Protein AF-A0A3M0FZC2-F1 (afdb_monomer_lite)

Organism: NCBI:txid2479848

Structure (mmCIF, N/CA/C/O backbone):
data_AF-A0A3M0FZC2-F1
#
_entry.id   AF-A0A3M0FZC2-F1
#
loop_
_atom_site.group_PDB
_atom_site.id
_atom_site.type_symbol
_atom_site.label_atom_id
_atom_site.label_alt_id
_atom_site.label_comp_id
_atom_site.label_asym_id
_atom_site.label_entity_id
_atom_site.label_seq_id
_atom_site.pdbx_PDB_ins_code
_atom_site.Cartn_x
_atom_site.Cartn_y
_atom_site.Cartn_z
_atom_site.occupancy
_atom_site.B_iso_or_equiv
_atom_site.auth_seq_id
_atom_site.auth_comp_id
_atom_site.auth_asym_id
_atom_site.auth_atom_id
_atom_site.pdbx_PDB_model_num
ATOM 1 N N . MET A 1 1 ? 36.583 -8.128 -41.663 1.00 47.84 1 MET A N 1
ATOM 2 C CA . MET A 1 1 ? 36.763 -8.197 -40.200 1.00 47.84 1 MET A CA 1
ATOM 3 C C . MET A 1 1 ? 36.346 -6.853 -39.649 1.00 47.84 1 MET A C 1
ATOM 5 O O . MET A 1 1 ? 37.017 -5.869 -39.911 1.00 47.84 1 MET A O 1
ATOM 9 N N . GLY A 1 2 ? 35.190 -6.831 -39.008 1.00 49.22 2 GLY A N 1
ATOM 10 C CA . GLY A 1 2 ? 34.548 -5.667 -38.414 1.00 49.22 2 GLY A CA 1
ATOM 11 C C . GLY A 1 2 ? 33.291 -6.225 -37.778 1.00 49.22 2 GLY A C 1
ATOM 12 O O . GLY A 1 2 ? 32.275 -6.335 -38.449 1.00 49.22 2 GLY A O 1
ATOM 13 N N . ALA A 1 3 ? 33.447 -6.793 -36.584 1.00 50.94 3 ALA A N 1
ATOM 14 C CA . ALA A 1 3 ? 32.313 -7.242 -35.797 1.00 50.94 3 ALA A CA 1
ATOM 15 C C . ALA A 1 3 ? 31.654 -5.974 -35.254 1.00 50.94 3 ALA A C 1
ATOM 17 O O . ALA A 1 3 ? 32.292 -5.217 -34.525 1.00 50.94 3 ALA A O 1
ATOM 18 N N . GLU A 1 4 ? 30.437 -5.709 -35.707 1.00 54.38 4 GLU A N 1
ATOM 19 C CA . GLU A 1 4 ? 29.582 -4.677 -35.143 1.00 54.38 4 GLU A CA 1
ATOM 20 C C . GLU A 1 4 ? 29.060 -5.225 -33.815 1.00 54.38 4 GLU A C 1
ATOM 22 O O . GLU A 1 4 ? 28.267 -6.166 -33.771 1.00 54.38 4 GLU A O 1
ATOM 27 N N . ASP A 1 5 ? 29.630 -4.684 -32.748 1.00 53.47 5 ASP A N 1
ATOM 28 C CA . ASP A 1 5 ? 29.219 -4.855 -31.367 1.00 53.47 5 ASP A CA 1
ATOM 29 C C . ASP A 1 5 ? 27.873 -4.138 -31.194 1.00 53.47 5 ASP A C 1
ATOM 31 O O . ASP A 1 5 ? 27.800 -2.910 -31.188 1.00 53.47 5 ASP A O 1
ATOM 35 N N . TRP A 1 6 ? 26.783 -4.903 -31.189 1.00 59.12 6 TRP A N 1
ATOM 36 C CA . TRP A 1 6 ? 25.465 -4.389 -30.833 1.00 59.12 6 TRP A CA 1
ATOM 37 C C . TRP A 1 6 ? 25.243 -4.685 -29.352 1.00 59.12 6 TRP A C 1
ATOM 39 O O . TRP A 1 6 ? 24.676 -5.721 -29.001 1.00 59.12 6 TRP A O 1
ATOM 49 N N . GLU A 1 7 ? 25.692 -3.779 -28.484 1.00 55.19 7 GLU A N 1
ATOM 50 C CA . GLU A 1 7 ? 25.131 -3.656 -27.139 1.00 55.19 7 GLU A CA 1
ATOM 51 C C . GLU A 1 7 ? 23.650 -3.294 -27.297 1.00 55.19 7 GLU A C 1
ATOM 53 O O . GLU A 1 7 ? 23.275 -2.154 -27.575 1.00 55.19 7 GLU A O 1
ATOM 58 N N . VAL A 1 8 ? 22.788 -4.304 -27.198 1.00 58.41 8 VAL A N 1
ATOM 59 C CA . VAL A 1 8 ? 21.365 -4.075 -26.980 1.00 58.41 8 VAL A CA 1
ATOM 60 C C . VAL A 1 8 ? 21.226 -3.527 -25.565 1.00 58.41 8 VAL A C 1
ATOM 62 O O . VAL A 1 8 ? 21.409 -4.253 -24.591 1.00 58.41 8 VAL A O 1
ATOM 65 N N . ASP A 1 9 ? 20.934 -2.233 -25.447 1.00 56.81 9 ASP A N 1
ATOM 66 C CA . ASP A 1 9 ? 20.426 -1.664 -24.202 1.00 56.81 9 ASP A CA 1
ATOM 67 C C . ASP A 1 9 ? 19.046 -2.290 -23.976 1.00 56.81 9 ASP A C 1
ATOM 69 O O . ASP A 1 9 ? 18.025 -1.832 -24.488 1.00 56.81 9 ASP A O 1
ATOM 73 N N . VAL A 1 10 ? 19.020 -3.439 -23.300 1.00 58.03 10 VAL A N 1
ATOM 74 C CA . VAL A 1 10 ? 17.797 -3.974 -22.707 1.00 58.03 10 VAL A CA 1
ATOM 75 C C . VAL A 1 10 ? 17.496 -3.083 -21.513 1.00 58.03 10 VAL A C 1
ATOM 77 O O . VAL A 1 10 ? 17.750 -3.440 -20.365 1.00 58.03 10 VAL A O 1
ATOM 80 N N . THR A 1 11 ? 16.976 -1.886 -21.781 1.00 58.78 11 THR A N 1
ATOM 81 C CA . THR A 1 11 ? 16.221 -1.163 -20.770 1.00 58.78 11 THR A CA 1
ATOM 82 C C . THR A 1 11 ? 14.999 -2.033 -20.505 1.00 58.78 11 THR A C 1
ATOM 84 O O . THR A 1 11 ? 14.096 -2.117 -21.337 1.00 58.78 11 THR A O 1
ATOM 87 N N . THR A 1 12 ? 15.013 -2.791 -19.408 1.00 64.62 12 THR A N 1
ATOM 88 C CA . THR A 1 12 ? 13.829 -3.523 -18.955 1.00 64.62 12 THR A CA 1
ATOM 89 C C . THR A 1 12 ? 12.690 -2.514 -18.873 1.00 64.62 12 THR A C 1
ATOM 91 O O . THR A 1 12 ? 12.833 -1.505 -18.181 1.00 64.62 12 THR A O 1
ATOM 94 N N . ASP A 1 13 ? 11.603 -2.742 -19.613 1.00 84.56 13 ASP A N 1
ATOM 95 C CA . ASP A 1 13 ? 10.438 -1.862 -19.553 1.00 84.56 13 ASP A CA 1
ATOM 96 C C . ASP A 1 13 ? 9.949 -1.838 -18.099 1.00 84.56 13 ASP A C 1
ATOM 98 O O . ASP A 1 13 ? 9.700 -2.884 -17.489 1.00 84.56 13 ASP A O 1
ATOM 102 N N . VAL A 1 14 ? 9.951 -0.653 -17.489 1.00 86.44 14 VAL A N 1
ATOM 103 C CA . VAL A 1 14 ? 9.469 -0.493 -16.119 1.00 86.44 14 VAL A CA 1
ATOM 104 C C . VAL A 1 14 ? 7.967 -0.303 -16.192 1.00 86.44 14 VAL A C 1
ATOM 106 O O . VAL A 1 14 ? 7.485 0.767 -16.563 1.00 86.44 14 VAL A O 1
ATOM 109 N N . GLU A 1 15 ? 7.235 -1.350 -15.834 1.00 95.19 15 GLU A N 1
ATOM 110 C CA . GLU A 1 15 ? 5.775 -1.366 -15.884 1.00 95.19 15 GLU A CA 1
ATOM 111 C C . GLU A 1 15 ? 5.170 -0.914 -14.553 1.00 95.19 15 GLU A C 1
ATOM 113 O O . GLU A 1 15 ? 4.133 -0.247 -14.526 1.00 95.19 15 GLU A O 1
ATOM 118 N N . LEU A 1 16 ? 5.840 -1.255 -13.451 1.00 98.00 16 LEU A N 1
ATOM 119 C CA . LEU A 1 16 ? 5.365 -1.072 -12.085 1.00 98.00 16 LEU A CA 1
ATOM 120 C C . LEU A 1 16 ? 6.404 -0.352 -11.230 1.00 98.00 16 LEU A C 1
ATOM 122 O O . LEU A 1 16 ? 7.606 -0.578 -11.377 1.00 98.00 16 LEU A O 1
ATOM 126 N N . ARG A 1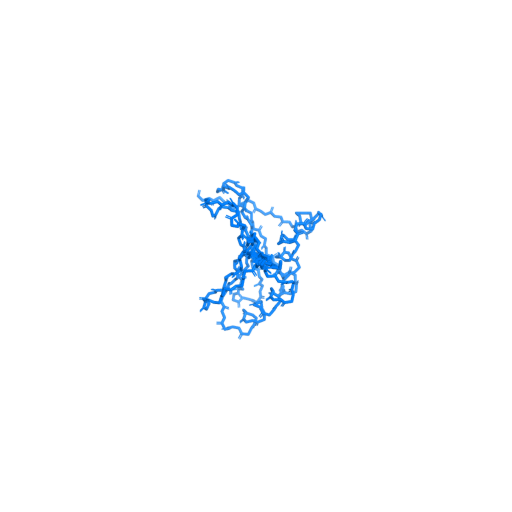 17 ? 5.932 0.439 -10.268 1.00 98.50 17 ARG A N 1
ATOM 127 C CA . ARG A 1 17 ? 6.772 1.040 -9.228 1.00 98.50 17 ARG A CA 1
ATOM 128 C C . ARG A 1 17 ? 6.133 0.874 -7.861 1.00 98.50 17 ARG A C 1
ATOM 130 O O . ARG A 1 17 ? 4.984 1.261 -7.679 1.00 98.50 17 ARG A O 1
ATOM 137 N N . ALA A 1 18 ? 6.895 0.344 -6.911 1.00 98.75 18 ALA A N 1
ATOM 138 C CA . ALA A 1 18 ? 6.564 0.360 -5.494 1.00 98.75 18 ALA A CA 1
ATOM 139 C C . ALA A 1 18 ? 7.297 1.505 -4.787 1.00 98.75 18 ALA A C 1
ATOM 141 O O . ALA A 1 18 ? 8.485 1.708 -5.038 1.00 98.75 18 ALA A O 1
ATOM 142 N N . THR A 1 19 ? 6.597 2.227 -3.911 1.00 98.69 19 THR A N 1
ATOM 143 C CA . THR A 1 19 ? 7.153 3.304 -3.079 1.00 98.69 19 THR A CA 1
ATOM 144 C C . THR A 1 19 ? 6.660 3.184 -1.636 1.00 98.69 19 THR A C 1
ATOM 146 O O . THR A 1 19 ? 5.467 2.954 -1.421 1.00 98.69 19 THR A O 1
ATOM 149 N N . THR A 1 20 ? 7.544 3.371 -0.654 1.00 98.19 20 THR A N 1
ATOM 150 C CA . THR A 1 20 ? 7.189 3.436 0.779 1.00 98.19 20 THR A CA 1
ATOM 151 C C . THR A 1 20 ? 7.184 4.875 1.302 1.00 98.19 20 THR A C 1
ATOM 153 O O . THR A 1 20 ? 7.688 5.795 0.654 1.00 98.19 20 THR A O 1
ATOM 156 N N . GLU A 1 21 ? 6.634 5.086 2.501 1.00 96.25 21 GLU A N 1
ATOM 157 C CA . GLU A 1 21 ? 6.705 6.382 3.198 1.00 96.25 21 GLU A CA 1
ATOM 158 C C . GLU A 1 21 ? 8.145 6.877 3.409 1.00 96.25 21 GLU A C 1
ATOM 160 O O . GLU A 1 21 ? 8.413 8.074 3.277 1.00 96.25 21 GLU A O 1
ATOM 165 N N . SER A 1 22 ? 9.069 5.957 3.695 1.00 92.62 22 SER A N 1
ATOM 166 C CA . SER A 1 22 ? 10.494 6.233 3.917 1.00 92.62 22 SER A CA 1
ATOM 167 C C . SER A 1 22 ? 11.216 6.733 2.658 1.00 92.62 22 SER A C 1
ATOM 169 O O . SER A 1 22 ? 12.310 7.295 2.747 1.00 92.62 22 SER A O 1
ATOM 171 N N . GLY A 1 23 ? 10.581 6.603 1.488 1.00 94.50 23 GLY A N 1
ATOM 172 C CA . GLY A 1 23 ? 11.115 7.022 0.196 1.00 94.50 23 GLY A CA 1
ATOM 173 C C . GLY A 1 23 ? 11.855 5.919 -0.559 1.00 94.50 23 GLY A C 1
ATOM 174 O O . GLY A 1 23 ? 12.467 6.218 -1.587 1.00 94.50 23 GLY A O 1
ATOM 175 N N . ASP A 1 24 ? 11.799 4.668 -0.090 1.00 96.44 24 ASP A N 1
ATOM 176 C CA . ASP A 1 24 ? 12.296 3.516 -0.839 1.00 96.44 24 ASP A CA 1
ATOM 177 C C . ASP A 1 24 ? 11.479 3.329 -2.113 1.00 96.44 24 ASP A C 1
ATOM 179 O O . ASP A 1 24 ? 10.253 3.447 -2.109 1.00 96.44 24 ASP A O 1
ATOM 183 N N . ILE A 1 25 ? 12.177 3.043 -3.213 1.00 98.00 25 ILE A N 1
ATOM 184 C CA . ILE A 1 25 ? 11.588 2.847 -4.536 1.00 98.00 25 ILE A CA 1
ATOM 185 C C . ILE A 1 25 ? 12.125 1.542 -5.110 1.00 98.00 25 ILE A C 1
ATOM 187 O O . ILE A 1 25 ? 13.339 1.368 -5.231 1.00 98.00 25 ILE A O 1
ATOM 191 N N . ILE A 1 26 ? 11.220 0.653 -5.521 1.00 98.38 26 ILE A N 1
ATOM 192 C CA . ILE A 1 26 ? 11.564 -0.544 -6.292 1.00 98.38 26 ILE A CA 1
ATOM 193 C C . ILE A 1 26 ? 10.732 -0.569 -7.572 1.00 98.38 26 ILE A C 1
ATOM 195 O O . ILE A 1 26 ? 9.504 -0.638 -7.545 1.00 98.38 26 ILE A O 1
ATOM 199 N N . ASP A 1 27 ? 11.432 -0.528 -8.700 1.00 98.19 27 ASP A N 1
ATOM 200 C CA . ASP A 1 27 ? 10.871 -0.713 -10.034 1.00 98.19 27 ASP A CA 1
ATOM 201 C C . ASP A 1 27 ? 10.704 -2.210 -10.331 1.00 98.19 27 ASP A C 1
ATOM 203 O O . ASP A 1 27 ? 11.601 -3.005 -10.045 1.00 98.19 27 ASP A O 1
ATOM 207 N N . ASN A 1 28 ? 9.560 -2.591 -10.909 1.00 97.19 28 ASN A N 1
ATOM 208 C CA . ASN A 1 28 ? 9.160 -3.981 -11.161 1.00 97.19 28 ASN A CA 1
ATOM 209 C C . ASN A 1 28 ? 9.360 -4.893 -9.924 1.00 97.19 28 ASN A C 1
ATOM 211 O O . ASN A 1 28 ? 10.124 -5.864 -9.986 1.00 97.19 28 ASN A O 1
ATOM 215 N N . PRO A 1 29 ? 8.708 -4.580 -8.784 1.00 98.25 29 PRO A N 1
ATOM 216 C CA . PRO A 1 29 ? 8.921 -5.301 -7.534 1.00 98.25 29 PRO A CA 1
ATOM 217 C C . PRO A 1 29 ? 8.527 -6.778 -7.665 1.00 98.25 29 PRO A C 1
ATOM 219 O O . PRO A 1 29 ? 7.494 -7.120 -8.241 1.00 98.25 29 PRO A O 1
ATOM 222 N N . SER A 1 30 ? 9.345 -7.665 -7.097 1.00 98.38 30 SER A N 1
ATOM 223 C CA . SER A 1 30 ? 8.975 -9.068 -6.895 1.00 98.38 30 SER A CA 1
ATOM 224 C C . SER A 1 30 ? 8.014 -9.214 -5.707 1.00 98.38 30 SER A C 1
ATOM 226 O O . SER A 1 30 ? 7.911 -8.322 -4.868 1.00 98.38 30 SER A O 1
ATOM 228 N N . GLU A 1 31 ? 7.340 -10.362 -5.591 1.00 98.50 31 GLU A N 1
ATOM 229 C CA . GLU A 1 31 ? 6.512 -10.686 -4.414 1.00 98.50 31 GLU A CA 1
ATOM 230 C C . GLU A 1 31 ? 7.301 -10.572 -3.098 1.00 98.50 31 GLU A C 1
ATOM 232 O O . GLU A 1 31 ? 6.790 -10.045 -2.110 1.00 98.50 31 GLU A O 1
ATOM 237 N N . ASP A 1 32 ? 8.553 -11.034 -3.107 1.00 98.56 32 ASP A N 1
ATOM 238 C CA . ASP A 1 32 ? 9.471 -10.981 -1.966 1.00 98.56 32 ASP A CA 1
ATOM 239 C C . ASP A 1 32 ? 9.858 -9.534 -1.620 1.00 98.56 32 ASP A C 1
ATOM 241 O O . ASP A 1 32 ? 9.859 -9.148 -0.456 1.00 98.56 32 ASP A O 1
ATOM 245 N N . ALA A 1 33 ? 10.074 -8.685 -2.632 1.00 98.44 33 ALA A N 1
ATOM 246 C CA . ALA A 1 33 ? 10.321 -7.262 -2.417 1.00 98.44 33 ALA A CA 1
ATOM 247 C C . ALA A 1 33 ? 9.112 -6.557 -1.782 1.00 98.44 33 ALA A C 1
ATOM 249 O O . ALA A 1 33 ? 9.279 -5.773 -0.849 1.00 98.44 33 ALA A O 1
ATOM 250 N N . LEU A 1 34 ? 7.894 -6.870 -2.239 1.00 98.75 34 LEU A N 1
ATOM 251 C CA . LEU A 1 34 ? 6.663 -6.357 -1.627 1.00 98.75 34 LEU A CA 1
ATOM 252 C C . LEU A 1 34 ? 6.505 -6.842 -0.181 1.00 98.75 34 LEU A C 1
ATOM 254 O O . LEU A 1 34 ? 6.042 -6.083 0.666 1.00 98.75 34 LEU A O 1
ATOM 258 N N . PHE A 1 35 ? 6.895 -8.088 0.104 1.00 98.62 35 PH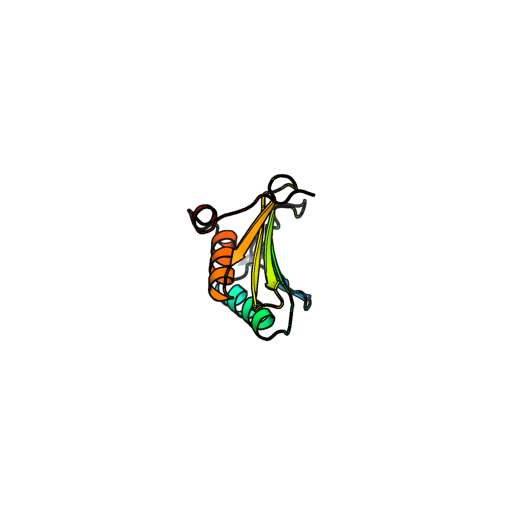E A N 1
ATOM 259 C CA . PHE A 1 35 ? 6.886 -8.631 1.461 1.00 98.62 35 PHE A CA 1
ATOM 260 C C . PHE A 1 35 ? 7.841 -7.856 2.374 1.00 98.62 35 PHE A C 1
ATOM 262 O O . PHE A 1 35 ? 7.414 -7.383 3.422 1.00 98.62 35 PHE A O 1
ATOM 269 N N . MET A 1 36 ? 9.088 -7.637 1.942 1.00 98.06 36 MET A N 1
ATOM 270 C CA . MET A 1 36 ? 10.082 -6.883 2.717 1.00 98.06 36 MET A CA 1
ATOM 271 C C . MET A 1 36 ? 9.639 -5.440 3.002 1.00 98.06 36 MET A C 1
ATOM 273 O O . MET A 1 36 ? 9.805 -4.957 4.118 1.00 98.06 36 MET A O 1
ATOM 277 N N . MET A 1 37 ? 9.026 -4.755 2.030 1.00 98.44 37 MET A N 1
ATOM 278 C CA . MET A 1 37 ? 8.468 -3.412 2.257 1.00 98.44 37 MET A CA 1
ATOM 279 C C . MET A 1 37 ? 7.310 -3.415 3.264 1.00 98.44 37 MET A C 1
ATOM 281 O O . MET A 1 37 ? 7.127 -2.462 4.015 1.00 98.44 37 MET A O 1
ATOM 285 N N . LEU A 1 38 ? 6.506 -4.479 3.291 1.00 98.31 38 LEU A N 1
ATOM 286 C CA . LEU A 1 38 ? 5.436 -4.634 4.274 1.00 98.31 38 LEU A CA 1
ATOM 287 C C . LEU A 1 38 ? 5.964 -4.960 5.675 1.00 98.31 38 LEU A C 1
ATOM 289 O O . LEU A 1 38 ? 5.366 -4.509 6.652 1.00 98.31 38 LEU A O 1
ATOM 293 N N . GLU A 1 39 ? 7.087 -5.675 5.783 1.00 97.81 39 GLU A N 1
ATOM 294 C CA . GLU A 1 39 ? 7.762 -5.912 7.064 1.00 97.81 39 GLU A CA 1
ATOM 295 C C . GLU A 1 39 ? 8.246 -4.606 7.714 1.00 97.81 39 GLU A C 1
ATOM 297 O O . GLU A 1 39 ? 8.127 -4.471 8.929 1.00 97.81 39 GLU A O 1
ATOM 302 N N . GLU A 1 40 ? 8.702 -3.620 6.932 1.00 96.31 40 GLU A N 1
ATOM 303 C CA . GLU A 1 40 ? 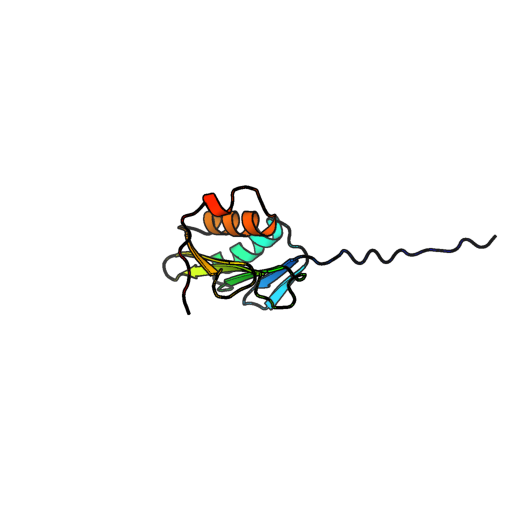9.036 -2.267 7.425 1.00 96.31 40 GLU A CA 1
ATOM 304 C C . GLU A 1 40 ? 7.810 -1.569 8.047 1.00 96.31 40 GLU A C 1
ATOM 306 O O . GLU A 1 40 ? 7.879 -0.928 9.098 1.00 96.31 40 GLU A O 1
ATOM 311 N N . ILE A 1 41 ? 6.640 -1.728 7.426 1.00 97.25 41 ILE A N 1
ATOM 312 C CA . ILE A 1 41 ? 5.389 -1.175 7.958 1.00 97.25 41 ILE A CA 1
ATOM 313 C C . ILE A 1 41 ? 4.973 -1.918 9.241 1.00 97.25 41 ILE A C 1
ATOM 315 O O . ILE A 1 41 ? 4.508 -1.320 10.217 1.00 97.25 41 ILE A O 1
ATOM 319 N N . GLU A 1 42 ? 5.155 -3.237 9.271 1.00 97.31 42 GLU A N 1
ATOM 320 C CA . GLU A 1 42 ? 4.851 -4.077 10.433 1.00 97.31 42 GLU A CA 1
ATOM 321 C C . GLU A 1 42 ? 5.814 -3.824 11.609 1.00 97.31 42 GLU A C 1
ATOM 323 O O . GLU A 1 42 ? 5.398 -3.899 12.771 1.00 97.31 42 GLU A O 1
ATOM 328 N N . SER A 1 43 ? 7.070 -3.446 11.349 1.00 96.06 43 SER A N 1
ATOM 329 C CA . SER A 1 43 ? 8.030 -3.023 12.380 1.00 96.06 43 SER A CA 1
ATOM 330 C C . SER A 1 43 ? 7.783 -1.595 12.886 1.00 96.06 43 SER A C 1
ATOM 332 O O . SER A 1 43 ? 8.294 -1.222 13.946 1.00 96.06 43 SER A O 1
ATOM 334 N N . GLY A 1 44 ? 6.945 -0.820 12.187 1.00 94.56 44 GLY A N 1
ATOM 335 C CA . GLY A 1 44 ? 6.638 0.575 12.504 1.00 94.56 44 GLY A CA 1
ATOM 336 C C . GLY A 1 44 ? 7.684 1.566 11.991 1.00 94.56 44 GLY A C 1
ATOM 337 O O . GLY A 1 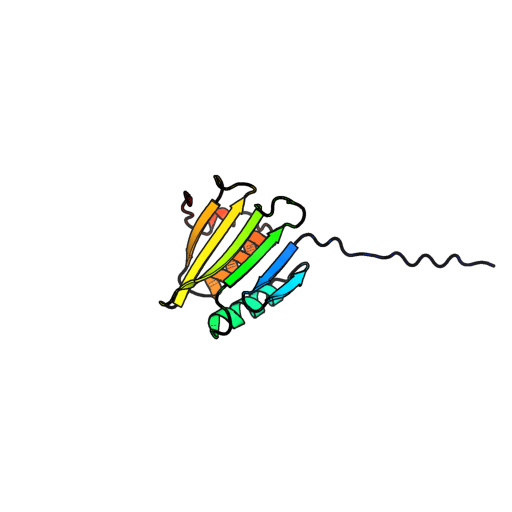44 ? 7.754 2.687 12.495 1.00 94.56 44 GLY A O 1
ATOM 338 N N . GLU A 1 45 ? 8.503 1.154 11.025 1.00 93.19 45 GLU A N 1
ATOM 339 C CA . GLU A 1 45 ? 9.515 1.989 10.371 1.00 93.19 45 GLU A CA 1
ATOM 340 C C . GLU A 1 45 ? 8.938 2.807 9.201 1.00 93.19 45 GLU A C 1
ATOM 342 O O . GLU A 1 45 ? 9.540 3.801 8.807 1.00 93.19 45 GLU A O 1
ATOM 347 N N . GLY A 1 46 ? 7.726 2.474 8.744 1.00 93.00 46 GLY A N 1
ATOM 348 C CA . GLY A 1 46 ? 6.939 3.258 7.793 1.00 93.00 46 GLY A CA 1
ATOM 349 C C . GLY A 1 46 ? 5.435 3.018 7.953 1.00 93.00 46 GLY A C 1
ATOM 350 O O . GLY A 1 46 ? 5.005 2.097 8.649 1.00 93.00 46 GLY A O 1
ATOM 351 N N . SER A 1 47 ? 4.613 3.855 7.319 1.00 94.44 47 SER A N 1
ATOM 352 C CA . SER A 1 47 ? 3.149 3.793 7.487 1.00 94.44 47 SER A CA 1
ATOM 353 C C . SER A 1 47 ? 2.395 3.199 6.294 1.00 94.44 47 SER A C 1
ATOM 355 O O . SER A 1 47 ? 1.269 2.719 6.460 1.00 94.44 47 SER A O 1
ATOM 357 N N . TYR A 1 48 ? 2.971 3.250 5.088 1.00 98.00 48 TYR A N 1
ATOM 358 C CA . TYR A 1 48 ? 2.300 2.812 3.863 1.00 98.00 48 TYR A CA 1
ATOM 359 C C . TYR A 1 48 ? 3.254 2.347 2.758 1.00 98.00 48 TYR A C 1
ATOM 361 O O . TYR A 1 48 ? 4.415 2.753 2.691 1.00 98.00 48 TYR A O 1
ATOM 369 N N . LEU A 1 49 ? 2.690 1.542 1.857 1.00 98.69 49 LEU A N 1
ATOM 370 C CA . LEU A 1 49 ? 3.253 1.090 0.588 1.00 98.69 49 LEU A CA 1
ATOM 371 C C . LEU A 1 49 ? 2.260 1.424 -0.530 1.00 98.69 49 LEU A C 1
ATOM 373 O O . LEU A 1 49 ? 1.071 1.128 -0.400 1.00 98.69 49 LEU A O 1
ATOM 377 N N . ILE A 1 50 ? 2.742 1.998 -1.631 1.00 98.81 50 ILE A N 1
ATOM 378 C CA . ILE A 1 50 ? 1.982 2.245 -2.864 1.00 98.81 50 ILE A CA 1
ATOM 379 C C . ILE A 1 50 ? 2.648 1.485 -4.009 1.00 98.81 50 ILE A C 1
ATOM 381 O O . ILE A 1 50 ? 3.865 1.551 -4.153 1.00 98.81 50 ILE A O 1
ATOM 385 N N . VAL A 1 51 ? 1.856 0.811 -4.842 1.00 98.81 51 VAL A N 1
ATOM 386 C CA . VAL A 1 51 ? 2.285 0.201 -6.105 1.00 98.81 51 VAL A CA 1
ATOM 387 C C . VAL A 1 51 ? 1.474 0.807 -7.248 1.00 98.81 51 VAL A C 1
ATOM 389 O O . VAL A 1 51 ? 0.248 0.735 -7.232 1.00 98.81 51 VAL A O 1
ATOM 392 N N . GLU A 1 52 ? 2.130 1.395 -8.246 1.00 98.56 52 GLU A N 1
ATOM 393 C CA . GLU A 1 52 ? 1.486 2.061 -9.388 1.00 98.56 52 GLU A CA 1
ATOM 394 C C . GLU A 1 52 ? 1.897 1.452 -10.735 1.00 98.56 52 GLU A C 1
ATOM 396 O O . GLU A 1 52 ? 3.036 1.012 -10.905 1.00 98.56 52 GLU A O 1
ATOM 401 N N . PHE A 1 53 ? 0.978 1.458 -11.708 1.00 97.88 53 PHE A N 1
ATOM 402 C CA . PHE A 1 53 ? 1.289 1.138 -13.105 1.00 97.88 53 PHE A CA 1
ATOM 403 C C . PHE A 1 53 ? 1.776 2.390 -13.840 1.00 97.88 53 PHE A C 1
ATOM 405 O O . PHE A 1 53 ? 1.001 3.313 -14.093 1.00 97.88 53 PHE A O 1
ATOM 412 N N . LEU A 1 54 ? 3.036 2.395 -14.277 1.00 96.81 54 LEU A N 1
ATOM 413 C CA . LEU A 1 54 ? 3.664 3.559 -14.919 1.00 96.81 54 LEU A CA 1
ATOM 414 C C . LEU A 1 54 ? 3.137 3.846 -16.334 1.00 96.81 54 LEU A C 1
ATOM 416 O O . LEU A 1 54 ? 3.291 4.960 -16.851 1.00 96.81 54 LEU A O 1
ATOM 420 N N . ALA A 1 55 ? 2.489 2.858 -16.959 1.00 94.94 55 ALA A N 1
ATOM 421 C CA . ALA A 1 55 ? 1.779 3.036 -18.223 1.00 94.94 55 ALA A CA 1
ATOM 422 C C . ALA A 1 55 ? 0.604 4.025 -18.089 1.00 94.94 55 ALA A C 1
ATOM 424 O O . ALA A 1 55 ? 0.298 4.759 -19.034 1.00 94.94 55 ALA A O 1
ATOM 425 N N . ASP A 1 56 ? -0.024 4.099 -16.910 1.00 96.06 56 ASP A N 1
ATOM 426 C CA . ASP A 1 56 ? -1.026 5.114 -16.613 1.00 96.06 56 ASP A CA 1
ATOM 427 C C . ASP A 1 56 ? -0.361 6.422 -16.167 1.00 96.06 56 ASP A C 1
ATOM 429 O O . ASP A 1 56 ? -0.132 6.691 -14.990 1.00 96.06 56 ASP A O 1
ATOM 433 N N . ARG A 1 57 ? -0.122 7.306 -17.137 1.00 93.69 57 ARG A N 1
ATOM 434 C CA . ARG A 1 57 ? 0.492 8.625 -16.909 1.00 93.69 57 ARG A CA 1
ATOM 435 C C . ARG A 1 57 ? -0.333 9.562 -16.023 1.00 93.69 57 ARG A C 1
ATOM 437 O O . ARG A 1 57 ? 0.183 10.610 -15.640 1.00 93.69 57 ARG A O 1
ATOM 444 N N . SER A 1 58 ? -1.596 9.238 -15.738 1.00 95.25 58 SER A N 1
ATOM 445 C CA . SER A 1 58 ? -2.418 10.012 -14.805 1.00 95.25 58 SER A CA 1
ATOM 446 C C . SER A 1 58 ? -2.141 9.671 -13.335 1.00 95.25 58 SER A C 1
ATOM 448 O O . SER A 1 58 ? -2.568 10.422 -12.455 1.00 95.25 58 SER A O 1
ATOM 450 N N . GLY A 1 59 ? -1.437 8.562 -13.067 1.00 95.12 59 GLY A N 1
ATOM 451 C CA . GLY A 1 59 ? -1.194 8.058 -11.715 1.00 95.12 59 GLY A CA 1
ATOM 452 C C . GLY A 1 59 ? -2.477 7.620 -11.006 1.00 95.12 59 GLY A C 1
ATOM 453 O O . GLY A 1 59 ? -2.559 7.672 -9.783 1.00 95.12 59 GLY A O 1
ATOM 454 N N . GLN A 1 60 ? -3.526 7.271 -11.756 1.00 97.12 60 GLN A N 1
ATOM 455 C CA . GLN A 1 60 ? -4.824 6.877 -11.203 1.00 97.12 60 GLN A CA 1
ATOM 456 C C . GLN A 1 60 ? -4.991 5.357 -11.129 1.00 97.12 60 GLN A C 1
ATOM 458 O O . GLN A 1 60 ? -6.046 4.889 -10.707 1.00 97.12 60 GLN A O 1
ATOM 463 N N . THR A 1 61 ? -3.975 4.592 -11.526 1.00 98.38 61 THR A N 1
ATOM 464 C CA . THR A 1 61 ? -3.969 3.130 -11.497 1.00 98.38 61 THR A CA 1
ATOM 465 C C . THR A 1 61 ? -2.915 2.647 -10.510 1.00 98.38 61 THR A C 1
ATOM 467 O O . THR A 1 61 ? -1.739 2.511 -10.851 1.00 98.38 61 THR A O 1
ATOM 470 N N . TYR A 1 62 ? -3.342 2.425 -9.270 1.00 98.69 62 TYR A N 1
ATOM 471 C CA . TYR A 1 62 ? -2.473 2.016 -8.169 1.00 98.69 62 TYR A CA 1
ATOM 472 C C . TYR A 1 62 ? -3.202 1.097 -7.188 1.00 98.69 62 TYR A C 1
ATOM 474 O O . TYR A 1 62 ? -4.432 1.101 -7.123 1.00 98.69 62 TYR A O 1
ATOM 482 N N . ALA A 1 63 ? -2.442 0.360 -6.388 1.00 98.81 63 ALA A N 1
ATOM 483 C CA . ALA A 1 63 ? -2.893 -0.198 -5.123 1.00 98.81 63 ALA A CA 1
ATOM 484 C C . ALA A 1 63 ? -2.034 0.353 -3.987 1.00 98.81 63 ALA A C 1
ATOM 486 O O . ALA A 1 63 ? -0.853 0.632 -4.175 1.00 98.81 63 ALA A O 1
ATOM 487 N N . GLN A 1 64 ? -2.619 0.524 -2.808 1.00 98.81 64 GLN A N 1
ATOM 488 C CA . GLN A 1 64 ? -1.863 0.878 -1.616 1.00 98.81 64 GLN A CA 1
ATOM 489 C C . GLN A 1 64 ? -2.295 0.049 -0.427 1.00 98.81 64 GLN A C 1
ATOM 491 O O . GLN A 1 64 ? -3.430 -0.421 -0.350 1.00 98.81 64 GLN A O 1
ATOM 496 N N . THR A 1 65 ? -1.400 -0.053 0.543 1.00 98.88 65 THR A N 1
ATOM 497 C CA . THR A 1 65 ? -1.753 -0.513 1.875 1.00 98.88 65 THR A CA 1
ATOM 498 C C . THR A 1 65 ? -1.111 0.348 2.947 1.00 98.88 65 THR A C 1
ATOM 500 O O . THR A 1 65 ? -0.020 0.886 2.757 1.00 98.88 65 THR A O 1
ATOM 503 N N . SER A 1 66 ? -1.811 0.497 4.065 1.00 98.50 66 SER A N 1
ATOM 504 C CA . SER A 1 66 ? -1.343 1.192 5.256 1.00 98.50 66 SER A CA 1
ATOM 505 C C . SER A 1 66 ? -1.767 0.437 6.507 1.00 98.50 66 SER A C 1
ATOM 507 O O . SER A 1 66 ? -2.773 -0.280 6.509 1.00 98.50 66 SER A O 1
ATOM 509 N N . ARG A 1 67 ? -0.989 0.591 7.578 1.00 97.81 67 ARG A N 1
ATOM 510 C CA . ARG A 1 67 ? -1.281 -0.044 8.863 1.00 97.81 67 ARG A CA 1
ATOM 511 C C . ARG A 1 67 ? -2.051 0.904 9.773 1.00 97.81 67 ARG A C 1
ATOM 513 O O . ARG A 1 67 ? -1.653 2.046 9.998 1.00 97.81 67 ARG A O 1
ATOM 520 N N . SER A 1 68 ? -3.148 0.409 10.320 1.00 96.56 68 SER A N 1
ATOM 521 C CA . SER A 1 68 ? -3.966 1.089 11.317 1.00 96.56 68 SER A CA 1
ATOM 522 C C . SER A 1 68 ? -3.345 0.979 12.710 1.00 96.56 68 SER A C 1
ATOM 524 O O . SER A 1 68 ? -2.594 0.055 13.017 1.00 96.56 68 SER A O 1
ATOM 526 N N . SER A 1 69 ? -3.713 1.891 13.615 1.00 94.19 69 SER A N 1
ATOM 527 C CA . SER A 1 69 ? -3.207 1.880 14.999 1.00 94.19 69 SER A CA 1
ATOM 528 C C . SER A 1 69 ? -3.630 0.652 15.817 1.00 94.19 69 SER A C 1
ATOM 530 O O . SER A 1 69 ? -3.034 0.384 16.856 1.00 94.19 69 SER A O 1
ATOM 532 N N . ASP A 1 70 ? -4.660 -0.075 15.381 1.00 95.50 70 ASP A N 1
ATOM 533 C CA . ASP A 1 70 ? -5.116 -1.327 15.993 1.00 95.50 70 ASP A CA 1
ATOM 534 C C . ASP A 1 70 ? -4.416 -2.577 15.428 1.00 95.50 70 ASP A C 1
ATOM 536 O O . ASP A 1 70 ? -4.722 -3.689 15.854 1.00 95.50 70 ASP A O 1
ATOM 540 N N . GLY A 1 71 ? -3.464 -2.399 14.505 1.00 95.25 71 GLY A N 1
ATOM 541 C CA . GLY A 1 71 ? -2.711 -3.474 13.860 1.00 95.25 71 GLY A CA 1
ATOM 542 C C . GLY A 1 71 ? -3.367 -4.044 12.602 1.00 95.25 71 GLY A C 1
ATOM 543 O O . GLY A 1 71 ? -2.715 -4.811 11.897 1.00 95.25 71 GLY A O 1
ATOM 544 N N . SER A 1 72 ? -4.608 -3.651 12.289 1.00 98.25 72 SER A N 1
ATOM 545 C CA . SER A 1 72 ? -5.242 -3.992 11.013 1.00 98.25 72 SER A CA 1
ATOM 546 C C . SE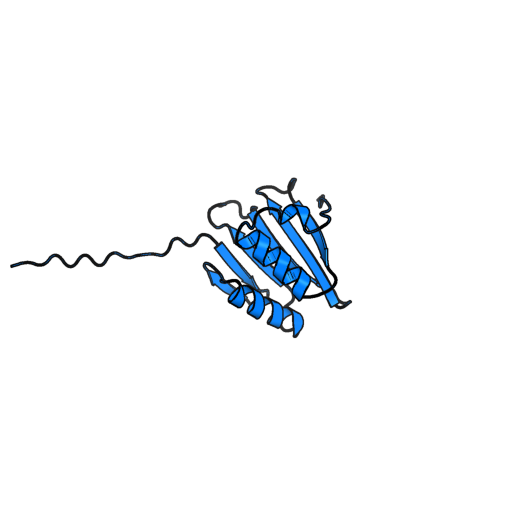R A 1 72 ? -4.580 -3.257 9.850 1.00 98.25 72 SER A C 1
ATOM 548 O O . SER A 1 72 ? -3.849 -2.281 10.036 1.00 98.25 72 SER A O 1
ATOM 550 N N . TYR A 1 73 ? -4.859 -3.705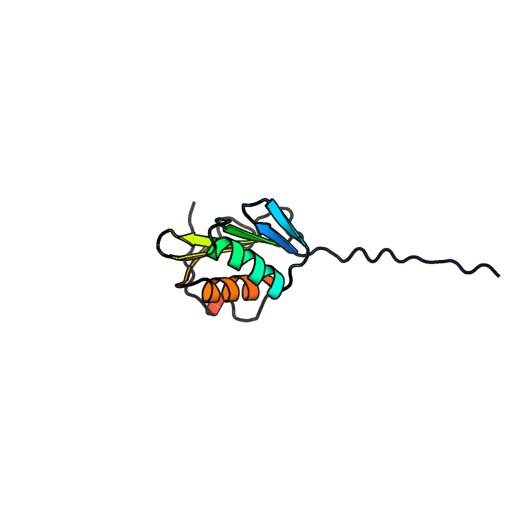 8.631 1.00 98.69 73 TYR A N 1
ATOM 551 C CA . TYR A 1 73 ? -4.380 -3.059 7.419 1.00 98.69 73 TYR A CA 1
ATOM 552 C C . TYR A 1 73 ? -5.545 -2.565 6.578 1.00 98.69 73 TYR A C 1
ATOM 554 O O . TYR A 1 73 ? -6.501 -3.296 6.317 1.00 98.69 73 TYR A O 1
ATOM 562 N N . VAL A 1 74 ? -5.437 -1.330 6.105 1.00 98.69 74 VAL A N 1
ATOM 563 C CA . VAL A 1 74 ? -6.277 -0.826 5.023 1.00 98.69 74 VAL A CA 1
ATOM 564 C C . VAL A 1 74 ? -5.582 -1.170 3.713 1.00 98.69 74 VAL A C 1
ATOM 566 O O . VAL A 1 74 ? -4.373 -0.976 3.571 1.00 98.69 74 VAL A O 1
ATOM 569 N N . VAL A 1 75 ? -6.336 -1.715 2.764 1.00 98.88 75 VAL A N 1
ATOM 570 C CA . VAL A 1 75 ? -5.890 -1.956 1.391 1.00 98.88 75 VAL A CA 1
ATOM 571 C C . VAL A 1 75 ? -6.839 -1.228 0.462 1.00 98.88 75 VAL A C 1
ATOM 573 O O . VAL A 1 75 ? -8.056 -1.369 0.571 1.00 98.88 75 VAL A O 1
ATOM 576 N N . GLU A 1 76 ? -6.285 -0.471 -0.471 1.00 98.75 76 GLU A N 1
ATOM 577 C CA . GLU A 1 76 ? -7.042 0.263 -1.472 1.00 98.75 76 GLU A CA 1
ATOM 578 C C . GLU A 1 76 ? -6.506 -0.033 -2.864 1.00 98.75 76 GLU A C 1
ATOM 580 O O . GLU A 1 76 ? -5.323 -0.319 -3.043 1.00 98.75 76 GLU A O 1
ATOM 585 N N . TYR A 1 77 ? -7.368 0.092 -3.868 1.00 98.75 77 TYR A N 1
ATOM 586 C CA . TYR A 1 77 ? -6.926 0.213 -5.246 1.00 98.75 77 TYR A CA 1
ATOM 587 C C . TYR A 1 77 ? -7.751 1.239 -6.001 1.00 98.75 77 TYR A C 1
ATOM 589 O O . TYR A 1 77 ? -8.931 1.471 -5.721 1.00 98.75 77 TYR A O 1
ATOM 597 N N . ARG A 1 78 ? -7.122 1.812 -7.017 1.00 98.44 78 ARG A N 1
ATOM 598 C CA . ARG A 1 78 ? -7.728 2.731 -7.960 1.00 98.44 78 ARG A CA 1
ATOM 599 C C . ARG A 1 78 ? -7.501 2.230 -9.374 1.00 98.44 78 ARG A C 1
ATOM 601 O O . ARG A 1 78 ? -6.413 1.772 -9.709 1.00 98.44 78 ARG A O 1
ATOM 608 N N . ASP A 1 79 ? -8.551 2.275 -10.184 1.00 97.00 79 ASP A N 1
ATOM 609 C CA . ASP A 1 79 ? -8.573 1.735 -11.544 1.00 97.00 79 ASP A CA 1
ATOM 610 C C . ASP A 1 79 ? -8.759 2.870 -12.561 1.00 97.00 79 ASP A C 1
ATOM 612 O O . ASP A 1 79 ? -9.822 3.063 -13.154 1.00 97.00 79 ASP A O 1
ATOM 616 N N . GLY A 1 80 ? -7.747 3.722 -12.700 1.00 96.62 80 GLY A N 1
ATOM 617 C CA . GLY A 1 80 ? -7.682 4.784 -13.706 1.00 96.62 80 GLY A CA 1
ATOM 618 C C . GLY A 1 80 ? -8.600 5.994 -13.476 1.00 96.62 80 GLY A C 1
ATOM 619 O O . GLY A 1 80 ? -8.642 6.886 -14.323 1.00 96.62 80 GLY A O 1
ATOM 620 N N . SER A 1 81 ? -9.373 6.059 -12.384 1.00 96.12 81 SER A N 1
ATOM 621 C CA . SER A 1 81 ? -10.153 7.258 -12.022 1.00 96.12 81 SER A CA 1
ATOM 622 C C . SER A 1 81 ? -10.556 7.300 -10.545 1.00 96.12 81 SER A C 1
ATOM 624 O O . SER A 1 81 ? -10.511 6.294 -9.846 1.00 96.12 81 SER A O 1
ATOM 626 N N . ALA A 1 82 ? -10.985 8.474 -10.064 1.00 94.44 82 ALA A N 1
ATOM 627 C CA . ALA A 1 82 ? -11.549 8.656 -8.716 1.00 94.44 82 ALA A CA 1
ATOM 628 C C . ALA A 1 82 ? -12.798 7.815 -8.454 1.00 94.44 82 ALA A C 1
ATOM 630 O O . ALA A 1 82 ? -12.985 7.300 -7.363 1.00 94.44 82 ALA A O 1
ATOM 631 N N . GLU A 1 83 ? -13.642 7.665 -9.471 1.00 96.50 83 GLU A N 1
ATOM 632 C CA . GLU A 1 83 ? -14.905 6.936 -9.362 1.00 96.50 83 GLU A CA 1
ATOM 633 C C . GLU A 1 83 ? -14.692 5.424 -9.236 1.00 96.50 83 GLU A C 1
ATOM 635 O O . GLU A 1 83 ? -15.581 4.716 -8.775 1.00 96.50 83 GLU A O 1
ATOM 640 N N . ARG A 1 84 ? -13.522 4.921 -9.642 1.00 97.25 84 ARG A N 1
ATOM 641 C CA . ARG A 1 84 ? -13.138 3.511 -9.530 1.00 97.25 84 ARG A CA 1
ATOM 642 C C . ARG A 1 84 ? -12.046 3.347 -8.477 1.00 97.25 84 ARG A C 1
ATOM 644 O O . ARG A 1 84 ? -10.993 2.779 -8.754 1.00 97.25 84 ARG A O 1
ATOM 651 N N . HIS A 1 85 ? -12.303 3.888 -7.291 1.00 98.25 85 HIS A N 1
ATOM 652 C CA . HIS A 1 85 ? -11.470 3.738 -6.103 1.00 98.25 85 HIS A CA 1
ATOM 653 C C . HIS A 1 85 ? -12.225 2.898 -5.081 1.00 98.25 85 HIS A C 1
ATOM 655 O O . HIS A 1 85 ? -13.387 3.171 -4.773 1.00 98.25 85 HIS A O 1
ATOM 661 N N . TYR A 1 86 ? -11.570 1.859 -4.588 1.00 98.69 86 TYR A N 1
ATOM 662 C CA . TYR A 1 86 ? -12.142 0.919 -3.645 1.00 98.69 86 TYR A CA 1
ATOM 663 C C . TYR A 1 86 ? -11.185 0.651 -2.489 1.00 98.69 86 TYR A C 1
ATOM 665 O O . TYR A 1 86 ? -9.970 0.684 -2.678 1.00 98.69 86 TYR A O 1
ATOM 673 N N . GLY A 1 87 ? -11.739 0.344 -1.320 1.00 98.56 87 GLY A N 1
ATOM 674 C CA . GLY A 1 87 ? -10.997 -0.012 -0.117 1.00 98.56 87 GLY A CA 1
ATOM 675 C C . GLY A 1 87 ? -11.576 -1.233 0.589 1.00 98.56 87 GLY A C 1
ATOM 676 O O . GLY A 1 87 ? -12.740 -1.585 0.406 1.00 98.56 87 GLY A O 1
ATOM 677 N N . THR A 1 88 ? -10.743 -1.884 1.389 1.00 98.75 88 THR A N 1
ATOM 678 C CA . THR A 1 88 ? -11.116 -2.939 2.335 1.00 98.75 88 THR A CA 1
ATOM 679 C C . THR A 1 88 ? -10.179 -2.884 3.537 1.00 98.75 88 THR A C 1
ATOM 681 O O . THR A 1 88 ? -9.035 -2.441 3.429 1.00 98.75 88 THR A O 1
ATOM 684 N N . THR A 1 89 ? -10.637 -3.382 4.681 1.00 98.69 89 THR A N 1
ATOM 685 C CA . THR A 1 89 ? -9.782 -3.629 5.848 1.00 98.69 89 THR A CA 1
ATOM 686 C C . THR A 1 89 ? -9.526 -5.124 5.978 1.00 98.69 89 THR A C 1
ATOM 688 O O . THR A 1 89 ? -10.440 -5.931 5.803 1.00 98.69 89 THR A O 1
ATOM 691 N N . VAL A 1 90 ? -8.285 -5.497 6.274 1.00 98.69 90 VAL A N 1
ATOM 692 C CA . VAL A 1 90 ? -7.863 -6.875 6.539 1.00 98.69 90 VAL A CA 1
ATOM 693 C C . VAL A 1 90 ? -7.155 -6.964 7.885 1.00 98.69 90 VAL A C 1
ATOM 695 O O . VAL A 1 90 ? -6.628 -5.977 8.395 1.00 98.69 90 VAL A O 1
ATOM 698 N N . GLU A 1 91 ? -7.186 -8.150 8.484 1.00 98.06 91 GLU A N 1
ATOM 699 C CA . GLU A 1 91 ? -6.805 -8.344 9.887 1.00 98.06 91 GLU A CA 1
ATOM 700 C C . GLU A 1 91 ? -5.301 -8.185 10.140 1.00 98.06 91 GLU A C 1
ATOM 702 O O . GLU A 1 91 ? -4.916 -7.782 11.234 1.00 98.06 91 GLU A O 1
ATOM 707 N N . ASP A 1 92 ? -4.455 -8.491 9.152 1.00 98.00 92 ASP A N 1
ATOM 708 C CA . ASP A 1 92 ? -3.009 -8.576 9.347 1.00 98.00 92 ASP A CA 1
ATOM 709 C C . ASP A 1 92 ? -2.187 -8.314 8.068 1.00 98.00 92 ASP A C 1
ATOM 711 O O . ASP A 1 92 ? -2.706 -8.251 6.946 1.00 98.00 92 ASP A O 1
ATOM 715 N N . MET A 1 93 ? -0.866 -8.192 8.255 1.00 98.44 93 MET A N 1
ATOM 716 C CA . MET A 1 93 ? 0.120 -7.969 7.193 1.00 98.44 93 MET A CA 1
ATOM 717 C C . MET A 1 93 ? 0.074 -9.048 6.104 1.00 98.44 93 MET A C 1
ATOM 719 O O . MET A 1 93 ? 0.271 -8.747 4.929 1.00 98.44 93 MET A O 1
ATOM 723 N N . ARG A 1 94 ? -0.196 -10.311 6.459 1.00 98.50 94 ARG A N 1
ATOM 724 C CA . ARG A 1 94 ? -0.215 -11.422 5.497 1.00 98.50 94 ARG A CA 1
ATOM 725 C C . ARG A 1 94 ? -1.405 -11.288 4.551 1.00 98.50 94 ARG A C 1
ATOM 727 O O . ARG A 1 94 ? -1.254 -11.506 3.350 1.00 98.50 94 ARG A O 1
ATOM 734 N N . ALA A 1 95 ? -2.577 -10.936 5.074 1.00 98.62 95 ALA A N 1
ATOM 735 C CA . ALA A 1 95 ? -3.755 -10.674 4.258 1.00 98.62 95 ALA A CA 1
ATOM 736 C C . ALA A 1 95 ? -3.555 -9.441 3.359 1.00 98.62 95 ALA A C 1
ATOM 738 O O . ALA A 1 95 ? -3.934 -9.472 2.188 1.00 98.62 95 ALA A O 1
ATOM 739 N N . SER A 1 96 ? -2.897 -8.394 3.869 1.00 98.69 96 SER A N 1
ATOM 740 C CA . SER A 1 96 ? -2.536 -7.219 3.067 1.00 98.69 96 SER A CA 1
ATOM 741 C C . SER A 1 96 ? -1.566 -7.566 1.929 1.00 98.69 96 SER A C 1
ATOM 743 O O . SER A 1 96 ? -1.848 -7.278 0.762 1.00 98.69 96 SER A O 1
ATOM 745 N N . HIS A 1 97 ? -0.474 -8.275 2.242 1.00 98.81 97 HIS A N 1
ATOM 746 C CA . HIS A 1 97 ? 0.515 -8.744 1.267 1.00 98.81 97 HIS A CA 1
ATOM 747 C C . HIS A 1 97 ? -0.132 -9.552 0.145 1.00 98.81 97 HIS A C 1
ATOM 749 O O . HIS A 1 97 ? 0.162 -9.312 -1.026 1.00 98.81 97 HIS A O 1
ATOM 755 N N . ALA A 1 98 ? -1.055 -10.456 0.483 1.00 98.69 98 ALA A N 1
ATOM 756 C CA . ALA A 1 98 ? -1.768 -11.258 -0.501 1.00 98.69 98 ALA A CA 1
ATOM 757 C C . ALA A 1 98 ? -2.577 -10.392 -1.482 1.00 98.69 98 ALA A C 1
ATOM 759 O O . ALA A 1 98 ? -2.526 -10.639 -2.686 1.00 98.69 98 ALA A O 1
ATOM 760 N N . LEU A 1 99 ? -3.290 -9.366 -1.000 1.00 98.81 99 LEU A N 1
ATOM 761 C CA . LEU A 1 99 ? -4.083 -8.481 -1.861 1.00 98.81 99 LEU A CA 1
ATOM 762 C C . LEU A 1 99 ? -3.205 -7.583 -2.741 1.00 98.81 99 LEU A C 1
ATOM 764 O O . LEU A 1 99 ? -3.455 -7.493 -3.943 1.00 98.81 99 LEU A O 1
ATOM 768 N N . ILE A 1 100 ? -2.159 -6.966 -2.179 1.00 98.75 100 ILE A N 1
ATOM 769 C CA . ILE A 1 100 ? -1.224 -6.120 -2.940 1.00 98.75 100 ILE A CA 1
ATOM 770 C C . ILE A 1 100 ? -0.497 -6.935 -4.010 1.00 98.75 100 ILE A C 1
ATOM 772 O O . ILE A 1 100 ? -0.424 -6.515 -5.164 1.00 98.75 100 ILE A O 1
ATOM 776 N N . THR A 1 101 ? -0.015 -8.125 -3.663 1.00 98.75 101 THR A N 1
ATOM 777 C CA . THR A 1 101 ? 0.640 -9.051 -4.597 1.00 98.75 101 THR A CA 1
ATOM 778 C C . THR A 1 101 ? -0.316 -9.486 -5.704 1.00 98.75 101 THR A C 1
ATOM 780 O O . THR A 1 101 ? 0.028 -9.428 -6.886 1.00 98.75 101 THR A O 1
ATOM 783 N N . ALA A 1 102 ? -1.543 -9.876 -5.346 1.00 98.69 102 ALA A N 1
ATOM 784 C CA . ALA A 1 102 ? -2.537 -10.323 -6.313 1.00 98.69 102 ALA A CA 1
ATOM 785 C C . ALA A 1 102 ? -2.945 -9.208 -7.289 1.00 98.69 102 ALA A C 1
ATOM 787 O O . ALA A 1 102 ? -3.091 -9.469 -8.484 1.00 98.69 102 ALA A O 1
ATOM 788 N N . TRP A 1 103 ? -3.064 -7.967 -6.808 1.00 98.62 103 TRP A N 1
ATOM 789 C CA . TRP A 1 103 ? -3.262 -6.799 -7.662 1.00 98.62 103 TRP A CA 1
ATOM 790 C C . TRP A 1 103 ? -2.044 -6.543 -8.559 1.00 98.62 103 TRP A C 1
ATOM 792 O O . TRP A 1 103 ? -2.191 -6.416 -9.772 1.00 98.62 103 TRP A O 1
ATOM 802 N N . THR A 1 104 ? -0.836 -6.533 -7.991 1.00 98.50 104 THR A N 1
ATOM 803 C CA . THR A 1 104 ? 0.411 -6.203 -8.706 1.00 98.50 104 THR A CA 1
ATOM 804 C C . THR A 1 104 ? 0.642 -7.141 -9.885 1.00 98.50 104 THR A C 1
ATOM 806 O O . THR A 1 104 ? 0.882 -6.695 -11.004 1.00 98.50 104 THR A O 1
ATOM 809 N N . PHE A 1 105 ? 0.483 -8.446 -9.664 1.00 97.94 105 PHE A N 1
ATOM 810 C CA . PHE A 1 105 ? 0.695 -9.466 -10.692 1.00 97.94 105 PHE A CA 1
ATOM 811 C C . PHE A 1 105 ? -0.573 -9.830 -11.471 1.00 97.94 105 PHE A C 1
ATOM 813 O O . PHE A 1 105 ? -0.576 -10.810 -12.215 1.00 97.94 105 PHE A O 1
ATOM 820 N N . GLN A 1 106 ? -1.651 -9.051 -11.312 1.00 97.19 106 GLN A N 1
ATOM 821 C CA . GLN A 1 106 ? -2.929 -9.237 -12.008 1.00 97.19 106 GLN A CA 1
ATOM 822 C C . GLN A 1 106 ? -3.467 -10.674 -11.885 1.00 97.19 106 GLN A C 1
ATOM 824 O O . GLN A 1 106 ? -3.975 -11.262 -12.844 1.00 97.19 106 GLN A O 1
ATOM 829 N N . ILE A 1 107 ? -3.353 -11.252 -10.686 1.00 98.12 107 ILE A N 1
ATOM 830 C CA . ILE A 1 107 ? -3.768 -12.626 -10.408 1.00 98.12 107 ILE A CA 1
ATOM 831 C C . ILE A 1 107 ? -5.286 -12.746 -10.617 1.00 98.12 107 ILE A C 1
ATOM 833 O O . ILE A 1 107 ? -6.054 -12.018 -9.982 1.00 98.12 107 ILE A O 1
ATOM 837 N N . PRO A 1 108 ? -5.764 -13.655 -11.487 1.00 97.38 108 PRO A N 1
ATOM 838 C CA . PRO A 1 108 ? -7.191 -13.794 -11.751 1.00 97.38 108 PRO A CA 1
ATOM 839 C C . PRO A 1 108 ? -8.007 -14.004 -10.468 1.00 97.38 108 PRO A C 1
ATOM 841 O O . PRO A 1 108 ? -7.683 -14.866 -9.655 1.00 97.38 108 PRO A O 1
ATOM 844 N N . GLY A 1 109 ? -9.087 -13.232 -10.307 1.00 96.12 109 GLY A N 1
ATOM 845 C CA . GLY A 1 109 ? -9.989 -13.329 -9.154 1.00 96.12 109 GLY A CA 1
ATOM 846 C C . GLY A 1 109 ? -9.566 -12.533 -7.914 1.00 96.12 109 GLY A C 1
ATOM 847 O O . GLY A 1 109 ? -10.250 -12.618 -6.900 1.00 96.12 109 GLY A O 1
ATOM 848 N N . TRP A 1 110 ? -8.499 -11.724 -7.970 1.00 96.94 110 TRP A N 1
ATOM 849 C CA . TRP A 1 110 ? -8.085 -10.886 -6.829 1.00 96.94 110 TRP A CA 1
ATOM 850 C C . TRP A 1 110 ? -9.186 -9.917 -6.354 1.00 96.94 110 TRP A C 1
ATOM 852 O O . TRP A 1 110 ? -9.288 -9.599 -5.172 1.00 96.94 110 TRP A O 1
ATOM 862 N N . ARG A 1 111 ? -10.064 -9.466 -7.259 1.00 96.56 111 ARG A N 1
ATOM 863 C CA . ARG A 1 111 ? -11.213 -8.619 -6.896 1.00 96.56 111 ARG A CA 1
ATOM 864 C C . ARG A 1 111 ? -12.243 -9.372 -6.057 1.00 96.56 111 ARG A C 1
ATOM 866 O O . ARG A 1 111 ? -12.905 -8.760 -5.232 1.00 96.56 111 ARG A O 1
ATOM 873 N N . ASP A 1 112 ? -12.355 -10.682 -6.242 1.00 96.88 112 ASP A N 1
ATOM 874 C CA . ASP A 1 112 ? -13.313 -11.535 -5.539 1.00 96.88 112 ASP A CA 1
ATOM 875 C C . ASP A 1 112 ? -12.749 -12.084 -4.213 1.00 96.88 112 ASP A C 1
ATOM 877 O O . ASP A 1 112 ? -13.485 -12.693 -3.438 1.00 96.88 112 ASP A O 1
ATOM 881 N N . SER A 1 113 ? -11.453 -11.882 -3.925 1.00 94.19 113 SER A N 1
ATOM 882 C CA . SER A 1 113 ? -10.806 -12.387 -2.704 1.00 94.19 113 SER A CA 1
ATOM 883 C C . SER A 1 113 ? -10.995 -11.496 -1.471 1.00 94.19 113 SER A C 1
ATOM 885 O O . SER A 1 113 ? -10.520 -11.850 -0.394 1.00 94.19 113 SER A O 1
ATOM 887 N N . ALA A 1 114 ? -11.679 -10.359 -1.608 1.00 97.19 114 ALA A N 1
ATOM 888 C CA . ALA A 1 114 ? -12.049 -9.469 -0.512 1.00 97.19 114 ALA A CA 1
ATOM 889 C C . ALA A 1 114 ? -13.404 -8.797 -0.785 1.00 97.19 114 ALA A C 1
ATOM 891 O O . ALA A 1 114 ? -13.904 -8.798 -1.910 1.00 97.19 114 ALA A O 1
ATOM 892 N N . THR A 1 115 ? -14.006 -8.218 0.256 1.00 98.00 115 THR A N 1
ATOM 893 C CA . THR A 1 115 ? -15.203 -7.379 0.106 1.00 98.00 115 THR A CA 1
ATOM 894 C C . THR A 1 115 ? -14.764 -5.931 -0.043 1.00 98.00 115 THR A C 1
ATOM 896 O O . THR A 1 115 ? -14.322 -5.321 0.921 1.00 98.00 115 THR A O 1
ATOM 899 N N . TRP A 1 116 ? -14.880 -5.396 -1.253 1.00 98.38 116 TRP A N 1
ATOM 900 C CA . TRP A 1 116 ? -14.448 -4.039 -1.571 1.00 98.38 116 TRP A CA 1
ATOM 901 C C . TRP A 1 116 ? -15.589 -3.036 -1.436 1.00 98.38 116 TRP A C 1
ATOM 903 O O . TRP A 1 116 ? -16.672 -3.232 -1.991 1.00 98.38 116 TRP A O 1
ATOM 913 N N . GLU A 1 117 ? -15.317 -1.924 -0.767 1.00 98.31 117 GLU A N 1
ATOM 914 C CA . GLU A 1 117 ? -16.218 -0.782 -0.660 1.00 98.31 117 GLU A CA 1
ATOM 915 C C . GLU A 1 117 ? -15.734 0.346 -1.568 1.00 98.31 117 GLU A C 1
ATOM 917 O O . GLU A 1 117 ? -14.544 0.644 -1.619 1.00 98.31 117 GLU A O 1
ATOM 922 N N . GLN A 1 118 ? -16.648 0.978 -2.305 1.00 97.88 118 GLN A N 1
ATOM 923 C CA . GLN A 1 118 ? -16.300 2.132 -3.131 1.00 97.88 118 GLN A CA 1
ATOM 924 C C . GLN A 1 118 ? -16.014 3.344 -2.237 1.00 97.88 118 GLN A C 1
ATOM 926 O O . GLN A 1 118 ? -16.846 3.718 -1.409 1.00 97.88 118 GLN A O 1
ATOM 931 N N . ILE A 1 119 ? -14.866 3.984 -2.446 1.00 95.31 119 ILE A N 1
ATOM 932 C CA . ILE A 1 119 ? -14.473 5.204 -1.743 1.00 95.31 119 ILE A CA 1
ATOM 933 C C . ILE A 1 119 ? -14.984 6.404 -2.545 1.00 95.31 119 ILE A C 1
ATOM 935 O O . ILE A 1 119 ? -14.692 6.547 -3.732 1.00 95.31 119 ILE A O 1
ATOM 939 N N . LEU A 1 120 ? -15.776 7.257 -1.894 1.00 89.88 120 LEU A N 1
ATOM 940 C CA . LEU A 1 120 ? -16.330 8.478 -2.481 1.00 89.88 120 LEU A CA 1
ATOM 941 C C . LEU A 1 120 ? -15.614 9.700 -1.892 1.00 89.88 120 LEU A C 1
ATOM 943 O O . LEU A 1 120 ? -15.439 9.778 -0.675 1.00 89.88 120 LEU A O 1
ATOM 947 N N . PHE A 1 121 ? -15.234 10.642 -2.757 1.00 73.62 121 PHE A N 1
ATOM 948 C CA . PHE A 1 121 ? -14.586 11.912 -2.404 1.00 73.62 121 PHE A CA 1
ATOM 949 C C . PHE A 1 121 ? -15.541 13.097 -2.546 1.00 73.62 121 PHE A C 1
ATOM 951 O O . PHE A 1 121 ? -16.406 13.053 -3.454 1.00 73.62 121 PHE A O 1
#

Radius of gyration: 16.96 Å; chains: 1; bounding box: 53×26×56 Å

pLDDT: mean 92.83, std 12.82, range [47.84, 98.88]

Secondary structure (DSSP, 8-state):
---------------EEEEETT--EEES--HHHHHHHHHHHHHTS-SEEEEEETT-TTS-EEEEEEE-TTS-EEEEEEESSGGGEEEEEESSHHHHHHHHHHHHTT-TTGGGGS--EE---

Foldseek 3Di:
DDPPDDPDPPPPPQFKWKAFPVGDIDTPDDLVNLLVSLVCQLVVVGFKMKMFGVVLVVRQFIKMWGADPVQKIKIWGGDNDLQRIKIDIGRHSVLNSVLRNCSSVVPPCSVVPGDIDRDDD

Sequence (121 aa):
MGAEDWEVDVTTDVELRATTESGDIIDNPSEDALFMMLEEIESGEGSYLIVEFLADRSGQTYAQTSRSSDGSYVVEYRDGSAERHYGTTVEDMRASHALITAWTFQIPGWRDSATWEQILF